Protein AF-A0A379C404-F1 (afdb_monomer)

Secondary structure (DSSP, 8-state):
--PPPHHHHHTT-S-HHHHHHHHHHHHHHHHTTPPPSS-----SHHHHHHHHHHTTSS-PPPP--HHHHHHHHHHHHHHHHHHHHHHHHHSPP---

InterPro domains:
  IPR003716 DNA-directed RNA polymerase, omega subunit [MF_00366] (1-61)
  IPR003716 DNA-directed RNA polymerase, omega subunit [PTHR34476] (3-86)
  IPR003716 DNA-directed RNA polymerase, omega subunit [TIGR00690] (3-58)
  IPR006110 RNA polymerase, subunit omega/Rpo6/RPB6 [PF01192] (8-58)
  IPR006110 RNA polymerase, subunit omega/Rpo6/RPB6 [SM01409] (8-60)
  IPR036161 RPB6/omega subunit-like superfamily [G3DSA:3.90.940.10] (5-95)
  IPR036161 RPB6/omega subunit-like superfamily [SSF63562] (1-74)

pLDDT: mean 88.4, std 12.4, range [38.88, 98.12]

Foldseek 3Di:
DDDDDPVLLCVQDVDPVVSVVQLVVQLVVVVVVDDQPDDDPDPRSSVSSNVCSSVVVGHDDDDDDPVRVVVVVVVVVVVVVVVVVVVVVPPPDPDD

Organism: NCBI:txid33031

Radius of gyration: 18.52 Å; Cα contacts (8 Å, |Δi|>4): 50; chains: 1; bounding box: 45×37×49 Å

Mean predicted aligned error: 7.22 Å

Nearest PDB structures (foldseek):
  8i23-assembly1_E  TM=9.222E-01  e=2.404E-04  Acetivibrio thermocellus DSM 1313
  7l7b-assembly1_E  TM=7.777E-01  e=1.443E-04  Clostridia bacterium
  8i24-assembly1_E  TM=9.161E-01  e=1.113E-03  Acetivibrio thermocellus DSM 1313
  8xa7-assembly1_F  TM=8.435E-01  e=4.831E-03  Bacillus
  7f75-assembly1_E  TM=8.282E-01  e=4.533E-03  Bacillus subtilis

Structure (mmCIF, N/CA/C/O backbone):
data_AF-A0A379C404-F1
#
_entry.id   AF-A0A379C404-F1
#
loop_
_atom_site.group_PDB
_atom_site.id
_atom_site.type_symbol
_atom_site.label_atom_id
_atom_site.label_alt_id
_atom_site.label_comp_id
_atom_site.label_asym_id
_atom_site.label_entity_id
_atom_site.label_seq_id
_atom_site.pdbx_PDB_ins_code
_atom_site.Cartn_x
_atom_site.Cartn_y
_atom_site.Cartn_z
_atom_site.occupancy
_atom_site.B_iso_or_equiv
_atom_site.auth_seq_id
_atom_site.auth_comp_id
_atom_site.auth_asym_id
_atom_site.auth_atom_id
_atom_site.pdbx_PDB_model_num
ATOM 1 N N . MET A 1 1 ? 3.012 -18.262 -12.248 1.00 54.69 1 MET A N 1
ATOM 2 C CA . MET A 1 1 ? 3.583 -16.986 -11.770 1.00 54.69 1 MET A CA 1
ATOM 3 C C . MET A 1 1 ? 4.034 -16.219 -12.995 1.00 54.69 1 MET A C 1
ATOM 5 O O . MET A 1 1 ? 5.105 -16.511 -13.508 1.00 54.69 1 MET A O 1
ATOM 9 N N . ASN A 1 2 ? 3.177 -15.346 -13.521 1.00 64.88 2 ASN A N 1
ATOM 10 C CA . ASN A 1 2 ? 3.548 -14.488 -14.639 1.00 64.88 2 ASN A CA 1
ATOM 11 C C . ASN A 1 2 ? 4.027 -13.173 -14.026 1.00 64.88 2 ASN A C 1
ATOM 13 O O . ASN A 1 2 ? 3.224 -12.404 -13.509 1.00 64.88 2 ASN A O 1
ATOM 17 N N . ILE A 1 3 ? 5.344 -13.002 -13.934 1.00 67.25 3 ILE A N 1
ATOM 18 C CA . ILE A 1 3 ? 5.921 -11.760 -13.424 1.00 67.25 3 ILE A CA 1
ATOM 19 C C . ILE A 1 3 ? 5.885 -10.781 -14.598 1.00 67.25 3 ILE A C 1
ATOM 21 O O . ILE A 1 3 ? 6.464 -11.113 -15.636 1.00 67.25 3 ILE A O 1
ATOM 25 N N . PRO A 1 4 ? 5.203 -9.630 -14.470 1.00 77.75 4 PRO A N 1
ATOM 26 C CA . PRO A 1 4 ? 5.142 -8.646 -15.540 1.00 77.75 4 PRO A CA 1
ATOM 27 C C . PRO A 1 4 ? 6.551 -8.241 -15.965 1.00 77.75 4 PRO A C 1
ATOM 29 O O . PRO A 1 4 ? 7.486 -8.146 -15.160 1.00 77.75 4 PRO A O 1
ATOM 32 N N . SER A 1 5 ? 6.698 -8.025 -17.262 1.00 82.81 5 SER A N 1
ATOM 33 C CA . SER A 1 5 ? 7.917 -7.511 -17.850 1.00 82.81 5 SER A CA 1
ATOM 34 C C . SER A 1 5 ? 8.228 -6.122 -17.301 1.00 82.81 5 SER A C 1
ATOM 36 O O . SER A 1 5 ? 7.355 -5.362 -16.880 1.00 82.81 5 SER A O 1
ATOM 38 N N . PHE A 1 6 ? 9.503 -5.752 -17.364 1.00 76.00 6 PHE A N 1
ATOM 39 C CA . PHE A 1 6 ? 9.940 -4.442 -16.899 1.00 76.00 6 PHE A CA 1
ATOM 40 C C . PHE A 1 6 ? 9.223 -3.282 -17.613 1.00 76.00 6 PHE A C 1
ATOM 42 O O . PHE A 1 6 ? 8.974 -2.245 -17.007 1.00 76.00 6 PHE A O 1
ATOM 49 N N . LYS A 1 7 ? 8.852 -3.467 -18.885 1.00 80.06 7 LYS A N 1
ATOM 50 C CA . LYS A 1 7 ? 8.117 -2.464 -19.658 1.00 80.06 7 LYS A CA 1
ATOM 51 C C . LYS A 1 7 ? 6.711 -2.227 -19.095 1.00 80.06 7 LYS A C 1
ATOM 53 O O . LYS A 1 7 ? 6.320 -1.078 -18.960 1.00 80.06 7 LYS A O 1
ATOM 58 N N . GLU A 1 8 ? 5.999 -3.292 -18.735 1.00 83.38 8 GLU A N 1
ATOM 59 C CA . GLU A 1 8 ? 4.645 -3.208 -18.163 1.00 83.38 8 GLU A CA 1
ATOM 60 C C . GLU A 1 8 ? 4.660 -2.549 -16.778 1.00 83.38 8 GLU A C 1
ATOM 62 O O . GLU A 1 8 ? 3.776 -1.770 -16.442 1.00 83.38 8 GLU A O 1
ATOM 67 N N . LEU A 1 9 ? 5.704 -2.800 -15.983 1.00 83.62 9 LEU A N 1
ATOM 68 C CA . LEU A 1 9 ? 5.882 -2.164 -14.675 1.00 83.62 9 LEU A CA 1
ATOM 69 C C . LEU A 1 9 ? 6.033 -0.637 -14.769 1.0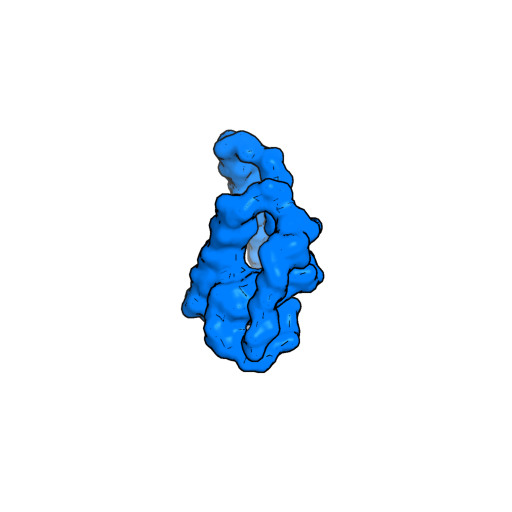0 83.62 9 LEU A C 1
ATOM 71 O O . LEU A 1 9 ? 5.505 0.089 -13.927 1.00 83.62 9 LEU A O 1
ATOM 75 N N . MET A 1 10 ? 6.733 -0.154 -15.798 1.00 81.75 10 MET A N 1
ATOM 76 C CA . MET A 1 10 ? 6.951 1.279 -16.029 1.00 81.75 10 MET A CA 1
ATOM 77 C C . MET A 1 10 ? 5.669 2.026 -16.424 1.00 81.75 10 MET A C 1
ATOM 79 O O . MET A 1 10 ? 5.624 3.241 -16.302 1.00 81.75 10 MET A O 1
ATOM 83 N N . GLU A 1 11 ? 4.605 1.332 -16.840 1.00 84.31 11 GLU A N 1
ATOM 84 C CA . GLU A 1 11 ? 3.305 1.970 -17.099 1.00 84.31 11 GLU A CA 1
ATOM 85 C C . GLU A 1 11 ? 2.616 2.449 -15.808 1.00 84.31 11 GLU A C 1
ATOM 87 O O . GLU A 1 11 ? 1.672 3.235 -15.866 1.00 84.31 11 GLU A O 1
ATOM 92 N N . LYS A 1 12 ? 3.062 1.976 -14.633 1.00 84.06 12 LYS A N 1
ATOM 93 C CA . LYS A 1 12 ? 2.483 2.331 -13.325 1.00 84.06 12 LYS A CA 1
ATOM 94 C C . LYS A 1 12 ? 3.274 3.381 -12.551 1.00 84.06 12 LYS A C 1
ATOM 96 O O . LYS A 1 12 ? 2.706 4.019 -11.668 1.00 84.06 12 LYS A O 1
ATOM 101 N N . SER A 1 13 ? 4.567 3.532 -12.826 1.00 81.75 13 SER A N 1
ATOM 102 C CA . SER A 1 13 ? 5.426 4.544 -12.206 1.00 81.75 13 SER A CA 1
ATOM 103 C C . SER A 1 13 ? 6.666 4.772 -13.056 1.00 81.75 13 SER A C 1
ATOM 105 O O . SER A 1 13 ? 7.308 3.820 -13.503 1.00 81.75 13 SER A O 1
ATOM 107 N N . ASP A 1 14 ? 7.052 6.039 -13.186 1.00 79.88 14 ASP A N 1
ATOM 108 C CA . ASP A 1 14 ? 8.295 6.443 -13.843 1.00 79.88 14 ASP A CA 1
ATOM 109 C C . ASP A 1 14 ? 9.544 6.120 -12.997 1.00 79.88 14 A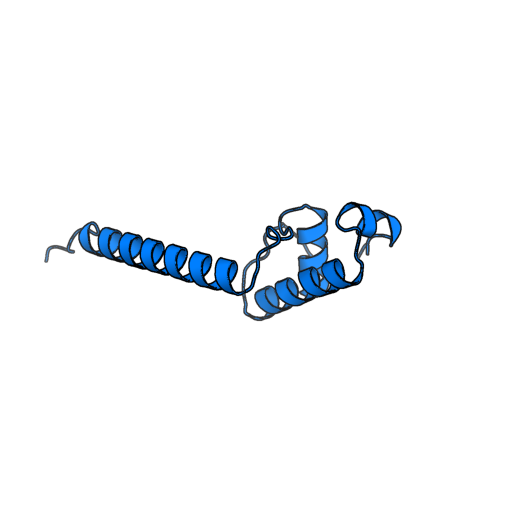SP A C 1
ATOM 111 O O . ASP A 1 14 ? 10.677 6.153 -13.488 1.00 79.88 14 ASP A O 1
ATOM 115 N N . SER A 1 15 ? 9.359 5.753 -11.724 1.00 88.50 15 SER A N 1
ATOM 116 C CA . SER A 1 15 ? 10.425 5.459 -10.773 1.00 88.50 15 SER A CA 1
ATOM 117 C C . SER A 1 15 ? 10.378 4.006 -10.303 1.00 88.50 15 SER A C 1
ATOM 119 O O . SER A 1 15 ? 9.542 3.572 -9.508 1.00 88.50 15 SER A O 1
ATOM 121 N N . ARG A 1 16 ? 11.393 3.236 -10.712 1.00 87.88 16 ARG A N 1
ATOM 122 C CA . ARG A 1 16 ? 11.613 1.860 -10.226 1.00 87.88 16 ARG A CA 1
ATOM 123 C C . ARG A 1 16 ? 11.675 1.775 -8.704 1.00 87.88 16 ARG A C 1
ATOM 125 O O . ARG A 1 16 ? 11.247 0.782 -8.117 1.00 87.88 16 ARG A O 1
ATOM 132 N N . TYR A 1 17 ? 12.274 2.789 -8.084 1.00 90.75 17 TYR A N 1
ATOM 133 C CA . TYR A 1 17 ? 12.473 2.826 -6.643 1.00 90.75 17 TYR A CA 1
ATOM 134 C C . TYR A 1 17 ? 11.137 2.998 -5.925 1.00 90.75 17 TYR A C 1
ATOM 136 O O . TYR A 1 17 ? 10.853 2.265 -4.980 1.00 90.75 17 TYR A O 1
ATOM 144 N N . GLU A 1 18 ? 10.288 3.896 -6.418 1.00 91.00 18 GLU A N 1
ATOM 145 C CA . GLU A 1 18 ? 8.938 4.100 -5.894 1.00 91.00 18 GLU A CA 1
ATOM 146 C C . GLU A 1 18 ? 8.085 2.846 -6.034 1.00 91.00 18 GLU A C 1
ATOM 148 O O . GLU A 1 18 ? 7.472 2.416 -5.056 1.00 91.00 18 GLU A O 1
ATOM 153 N N . LEU A 1 19 ? 8.109 2.201 -7.202 1.00 92.25 19 LEU A N 1
ATOM 154 C CA . LEU A 1 19 ? 7.378 0.956 -7.428 1.00 92.25 19 LEU A CA 1
ATOM 155 C C . LEU A 1 19 ? 7.830 -0.152 -6.470 1.00 92.25 19 LEU A C 1
ATOM 157 O O . LEU A 1 19 ? 7.004 -0.808 -5.833 1.00 92.25 19 LEU A O 1
ATOM 161 N N . CYS A 1 20 ? 9.144 -0.321 -6.304 1.00 93.19 20 CYS A N 1
ATOM 162 C CA . CYS A 1 20 ? 9.708 -1.280 -5.357 1.00 93.19 20 CYS A CA 1
ATOM 163 C C . CYS A 1 20 ? 9.272 -0.974 -3.915 1.00 93.19 20 CYS A C 1
ATOM 165 O O . CYS A 1 20 ? 8.880 -1.878 -3.170 1.00 93.19 20 CYS A O 1
ATOM 167 N N . MET A 1 21 ? 9.283 0.303 -3.525 1.00 94.69 21 MET A N 1
ATOM 168 C CA . MET A 1 21 ? 8.851 0.742 -2.200 1.00 94.69 21 MET A CA 1
ATOM 169 C C . MET A 1 21 ? 7.354 0.510 -1.974 1.00 94.69 21 MET A C 1
ATOM 171 O O . MET A 1 21 ? 6.978 0.042 -0.897 1.00 94.69 21 MET A O 1
ATOM 175 N N . LEU A 1 22 ? 6.505 0.785 -2.966 1.00 95.00 22 LEU A N 1
ATOM 176 C CA . LEU A 1 22 ? 5.059 0.569 -2.893 1.00 95.00 22 LEU A CA 1
ATOM 177 C C . LEU A 1 22 ? 4.732 -0.915 -2.700 1.00 95.00 22 LEU A C 1
ATOM 179 O O . LEU A 1 22 ? 4.054 -1.277 -1.734 1.00 95.00 22 LEU A O 1
ATOM 183 N N . VAL A 1 23 ? 5.291 -1.776 -3.556 1.00 95.62 23 VAL A N 1
ATOM 184 C CA . VAL A 1 23 ? 5.118 -3.235 -3.475 1.00 95.62 23 VAL A CA 1
ATOM 185 C C . VAL A 1 23 ? 5.647 -3.768 -2.143 1.00 95.62 23 VAL A C 1
ATOM 187 O O . VAL A 1 23 ? 4.976 -4.563 -1.489 1.00 95.62 23 VAL A O 1
ATOM 190 N N . SER A 1 24 ? 6.805 -3.290 -1.678 1.00 96.81 24 SER A N 1
ATOM 191 C CA . SER A 1 24 ? 7.389 -3.713 -0.397 1.00 96.81 24 SER A CA 1
ATOM 192 C C . SER A 1 24 ? 6.509 -3.340 0.796 1.00 96.81 24 SER A C 1
ATOM 194 O O . SER A 1 24 ? 6.249 -4.176 1.664 1.00 96.81 24 SER A O 1
ATOM 196 N N . LYS A 1 25 ? 6.014 -2.095 0.842 1.00 96.81 25 LYS A N 1
ATOM 197 C CA . LYS A 1 25 ? 5.103 -1.627 1.899 1.00 96.81 25 LYS A CA 1
ATOM 198 C C . LYS A 1 25 ? 3.811 -2.439 1.902 1.00 96.81 25 LYS A C 1
ATOM 200 O O . LYS A 1 25 ? 3.358 -2.855 2.968 1.00 96.81 25 LYS A O 1
ATOM 205 N N . ARG A 1 26 ? 3.232 -2.704 0.727 1.00 97.31 26 ARG A N 1
ATOM 206 C CA . ARG A 1 26 ? 2.004 -3.498 0.621 1.00 97.31 26 ARG A CA 1
ATOM 207 C C . ARG A 1 26 ? 2.228 -4.961 0.996 1.00 97.31 26 ARG A C 1
ATOM 209 O O . ARG A 1 26 ? 1.443 -5.512 1.759 1.00 97.31 26 ARG A O 1
ATOM 216 N N . SER A 1 27 ? 3.332 -5.561 0.561 1.00 97.75 27 SER A N 1
ATOM 217 C CA . SER A 1 27 ? 3.690 -6.932 0.925 1.00 97.75 27 SER A CA 1
ATOM 218 C C . SER A 1 27 ? 3.797 -7.124 2.438 1.00 97.75 27 SER A C 1
ATOM 220 O O . SER A 1 27 ? 3.408 -8.180 2.925 1.00 97.75 27 SER A O 1
ATOM 222 N N . ARG A 1 28 ? 4.301 -6.134 3.191 1.00 98.12 28 ARG A N 1
ATOM 223 C CA . ARG A 1 28 ? 4.333 -6.203 4.664 1.00 98.12 28 ARG A CA 1
ATOM 224 C C . ARG A 1 28 ? 2.929 -6.247 5.259 1.00 98.12 28 ARG A C 1
ATOM 226 O O . ARG A 1 28 ? 2.655 -7.117 6.066 1.00 98.12 28 ARG A O 1
ATOM 233 N N . LYS A 1 29 ? 2.013 -5.405 4.771 1.00 97.75 29 LYS A N 1
ATOM 234 C CA . LYS A 1 29 ? 0.607 -5.425 5.209 1.00 97.75 29 LYS A CA 1
ATOM 235 C C . LYS A 1 29 ? -0.061 -6.786 4.984 1.00 97.75 29 LYS A C 1
ATOM 237 O O . LYS A 1 29 ? -0.836 -7.230 5.822 1.00 97.75 29 LYS A O 1
ATOM 242 N N . LEU A 1 30 ? 0.239 -7.445 3.864 1.00 97.62 30 LEU A N 1
ATOM 243 C CA . LEU A 1 30 ? -0.249 -8.799 3.580 1.00 97.62 30 LEU A CA 1
ATOM 244 C C . LEU A 1 30 ? 0.355 -9.839 4.539 1.00 97.62 30 LEU A C 1
ATOM 246 O O . LEU A 1 30 ? -0.351 -10.736 4.987 1.00 97.62 30 LEU A O 1
ATOM 250 N N . VAL A 1 31 ? 1.640 -9.704 4.891 1.00 97.62 31 VAL A N 1
ATOM 251 C CA . VAL A 1 31 ? 2.286 -10.538 5.924 1.00 97.62 31 VAL A CA 1
ATOM 252 C C . VAL A 1 31 ? 1.640 -10.323 7.295 1.00 97.62 31 VAL A C 1
ATOM 254 O O . VAL A 1 31 ? 1.423 -11.296 8.011 1.00 97.62 31 VAL A O 1
ATOM 257 N N . ASP A 1 32 ? 1.252 -9.089 7.619 1.00 97.94 32 ASP A N 1
ATOM 258 C CA . ASP A 1 32 ? 0.541 -8.734 8.856 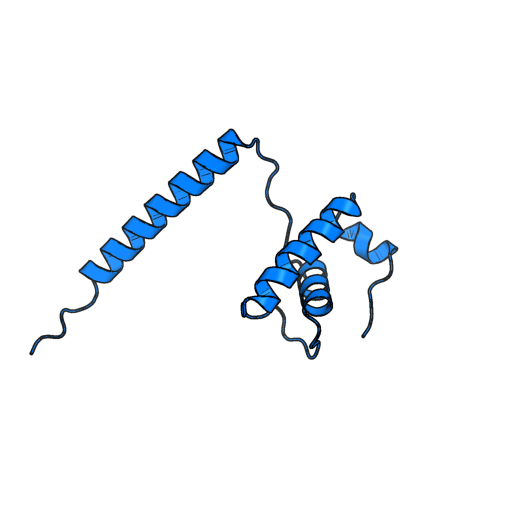1.00 97.94 32 ASP A CA 1
ATOM 259 C C . ASP A 1 32 ? -0.927 -9.222 8.873 1.00 97.94 32 ASP A C 1
ATOM 261 O O . ASP A 1 32 ? -1.675 -8.936 9.807 1.00 97.94 32 ASP A O 1
ATOM 265 N N . GLY A 1 33 ? -1.363 -9.960 7.845 1.00 95.88 33 GLY A N 1
ATOM 266 C CA . GLY A 1 33 ? -2.682 -10.588 7.776 1.00 95.88 33 GLY A CA 1
ATOM 267 C C . GLY A 1 33 ? -3.765 -9.736 7.115 1.00 95.88 33 GLY A C 1
ATOM 268 O O . GLY A 1 33 ? -4.938 -10.118 7.147 1.00 95.88 33 GLY A O 1
ATOM 269 N N . GLN A 1 34 ? -3.420 -8.602 6.492 1.00 97.19 34 GLN A N 1
ATOM 270 C CA . GLN A 1 34 ? -4.399 -7.892 5.670 1.00 97.19 34 GLN A CA 1
ATOM 271 C C . GLN A 1 34 ? -4.835 -8.757 4.490 1.00 97.19 34 GLN A C 1
ATOM 273 O O . GLN A 1 34 ? -4.031 -9.440 3.858 1.00 97.19 34 GLN A O 1
ATOM 278 N N . LYS A 1 35 ? -6.126 -8.680 4.165 1.00 95.62 35 LYS A N 1
ATOM 279 C CA . LYS A 1 35 ? -6.693 -9.382 3.015 1.00 95.62 35 LYS A CA 1
ATOM 280 C C . LYS A 1 35 ? -6.139 -8.816 1.707 1.00 95.62 35 LYS A C 1
ATOM 282 O O . LYS A 1 35 ? -5.867 -7.613 1.604 1.00 95.62 35 LYS A O 1
ATOM 287 N N . ALA A 1 36 ? -6.006 -9.695 0.719 1.00 96.56 36 ALA A N 1
ATOM 288 C CA . ALA A 1 36 ? -5.763 -9.299 -0.659 1.00 96.56 36 ALA A CA 1
ATOM 289 C C . ALA A 1 36 ? -6.956 -8.487 -1.195 1.00 96.56 36 ALA A C 1
ATOM 291 O O . ALA A 1 36 ? -8.103 -8.721 -0.810 1.00 96.56 36 ALA A O 1
ATOM 292 N N . LEU A 1 37 ? -6.671 -7.516 -2.059 1.00 96.44 37 LEU A N 1
ATOM 293 C CA . LEU A 1 37 ? -7.652 -6.660 -2.739 1.00 96.44 37 LEU A CA 1
ATOM 294 C C . LEU A 1 37 ? -8.025 -7.178 -4.133 1.00 96.44 37 LEU A C 1
ATOM 296 O O . LEU A 1 37 ? -8.901 -6.611 -4.786 1.00 96.44 37 LEU A O 1
ATOM 300 N N . VAL A 1 38 ? -7.335 -8.222 -4.582 1.00 94.19 38 VAL A N 1
ATOM 301 C CA . VAL A 1 38 ? -7.558 -8.931 -5.841 1.00 94.19 38 VAL A CA 1
ATOM 302 C C . VAL A 1 38 ? -7.836 -10.393 -5.523 1.00 94.19 38 VAL A C 1
ATOM 304 O O . VAL A 1 38 ? -7.336 -10.920 -4.525 1.00 94.19 38 VAL A O 1
ATOM 307 N N . ASP A 1 39 ? -8.650 -11.031 -6.356 1.00 93.19 39 ASP A N 1
ATOM 308 C CA . ASP A 1 39 ? -8.861 -12.472 -6.284 1.00 93.19 39 ASP A CA 1
ATOM 309 C C . ASP A 1 39 ? -7.695 -13.163 -6.994 1.00 93.19 39 ASP A C 1
ATOM 311 O O . ASP A 1 39 ? -7.495 -12.975 -8.192 1.00 93.19 39 ASP A O 1
ATOM 315 N N . THR A 1 40 ? -6.862 -13.878 -6.240 1.00 89.12 40 THR A N 1
ATOM 316 C CA . THR A 1 40 ? -5.610 -14.431 -6.758 1.00 89.12 40 THR A CA 1
ATOM 317 C C . THR A 1 40 ? -5.232 -15.736 -6.075 1.00 89.12 40 THR A C 1
ATOM 319 O O . THR A 1 40 ? -5.302 -15.880 -4.853 1.00 89.12 40 THR A O 1
ATOM 322 N N . ASP A 1 41 ? -4.728 -16.674 -6.875 1.00 89.50 41 ASP A N 1
ATOM 323 C CA . ASP A 1 41 ? -4.150 -17.936 -6.403 1.00 89.50 41 ASP A CA 1
ATOM 324 C C . ASP A 1 41 ? -2.704 -17.768 -5.897 1.00 89.50 41 ASP A C 1
ATOM 326 O O . ASP A 1 41 ? -2.045 -18.728 -5.466 1.00 89.50 41 ASP A O 1
ATOM 330 N N . MET A 1 42 ? -2.148 -16.555 -5.986 1.00 87.19 42 MET A N 1
ATOM 331 C CA . MET A 1 42 ? -0.781 -16.281 -5.569 1.00 87.19 42 MET A CA 1
ATOM 332 C C . MET A 1 42 ? -0.644 -16.335 -4.044 1.00 87.19 42 MET A C 1
ATOM 334 O O . MET A 1 42 ? -1.302 -15.626 -3.296 1.00 87.19 42 MET A O 1
ATOM 338 N N . LYS A 1 43 ? 0.298 -17.156 -3.566 1.00 89.31 43 LYS A N 1
ATOM 339 C CA . LYS A 1 43 ? 0.548 -17.342 -2.122 1.00 89.31 43 LYS A CA 1
ATOM 340 C C . LYS A 1 43 ? 1.632 -16.430 -1.553 1.00 89.31 43 LYS A C 1
ATOM 342 O O . LYS A 1 43 ? 1.728 -16.260 -0.343 1.00 89.31 43 LYS A O 1
ATOM 347 N N . LYS A 1 44 ? 2.516 -15.905 -2.407 1.00 94.62 44 LYS A N 1
ATOM 348 C CA . LYS A 1 44 ? 3.640 -15.069 -1.970 1.00 94.62 44 LYS A CA 1
ATOM 349 C C . LYS A 1 44 ? 3.158 -13.622 -1.814 1.00 94.62 44 LYS A C 1
ATOM 351 O O . LYS A 1 44 ? 2.727 -13.053 -2.816 1.00 94.62 44 LYS A O 1
ATOM 356 N N . PRO A 1 45 ? 3.309 -12.993 -0.634 1.00 96.38 45 PRO A N 1
ATOM 357 C CA . PRO A 1 45 ? 2.829 -11.630 -0.386 1.00 96.38 45 PRO A CA 1
ATOM 358 C C . PRO A 1 45 ? 3.328 -10.595 -1.400 1.00 96.38 45 PRO A C 1
ATOM 360 O O . PRO A 1 45 ? 2.559 -9.768 -1.869 1.00 96.38 45 PRO A O 1
ATOM 363 N N . VAL A 1 46 ? 4.596 -10.683 -1.808 1.00 95.81 46 VAL A N 1
ATOM 364 C CA . VAL A 1 46 ? 5.177 -9.777 -2.815 1.00 95.81 46 VAL A CA 1
ATOM 365 C C . VAL A 1 46 ? 4.479 -9.912 -4.170 1.00 95.81 46 VAL A C 1
ATOM 367 O O . VAL A 1 46 ? 4.326 -8.932 -4.888 1.00 95.81 46 VAL A O 1
ATOM 370 N N . SER A 1 47 ? 4.059 -11.123 -4.531 1.00 94.75 47 SER A N 1
ATOM 371 C CA . SER A 1 47 ? 3.418 -11.401 -5.818 1.00 94.75 47 SER A CA 1
ATOM 372 C C . SER A 1 47 ? 1.985 -10.893 -5.847 1.00 94.75 47 SER A C 1
ATOM 374 O O . SER A 1 47 ? 1.616 -10.219 -6.799 1.00 94.75 47 SER A O 1
ATOM 376 N N . VAL A 1 48 ? 1.242 -11.116 -4.761 1.00 95.81 48 VAL A N 1
ATOM 377 C CA . VAL A 1 48 ? -0.093 -10.535 -4.562 1.00 95.81 48 VAL A CA 1
ATOM 378 C C . VAL A 1 48 ? -0.017 -9.007 -4.571 1.00 95.81 48 VAL A C 1
ATOM 380 O O . VAL A 1 48 ? -0.760 -8.360 -5.295 1.00 95.81 48 VAL A O 1
ATOM 383 N N . ALA A 1 49 ? 0.928 -8.418 -3.831 1.00 96.06 49 ALA A N 1
ATOM 384 C CA . ALA A 1 49 ? 1.117 -6.968 -3.798 1.00 96.06 49 ALA A CA 1
ATOM 385 C C . ALA A 1 49 ? 1.441 -6.388 -5.182 1.00 96.06 49 ALA A C 1
ATOM 38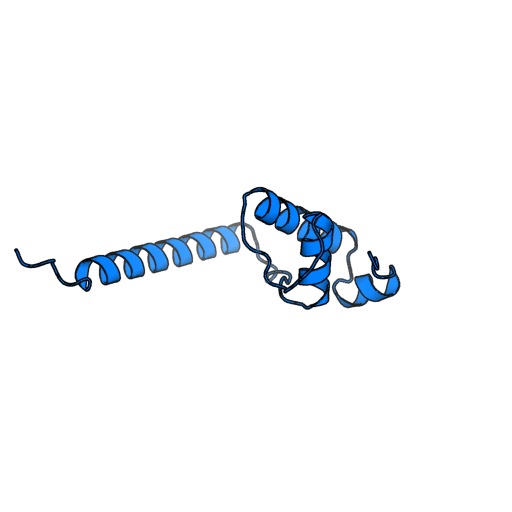7 O O . ALA A 1 49 ? 0.987 -5.298 -5.516 1.00 96.06 49 ALA A O 1
ATOM 388 N N . LEU A 1 50 ? 2.236 -7.102 -5.983 1.00 93.69 50 LEU A N 1
ATOM 389 C CA . LEU A 1 50 ? 2.549 -6.670 -7.337 1.00 93.69 50 LEU A CA 1
ATOM 390 C C . LEU A 1 50 ? 1.312 -6.719 -8.243 1.00 93.69 50 LEU A C 1
ATOM 392 O O . LEU A 1 50 ? 1.074 -5.773 -8.984 1.00 93.69 50 LEU A O 1
ATOM 396 N N . GLU A 1 51 ? 0.513 -7.779 -8.157 1.00 93.38 51 GLU A N 1
ATOM 397 C CA . GLU A 1 51 ? -0.743 -7.916 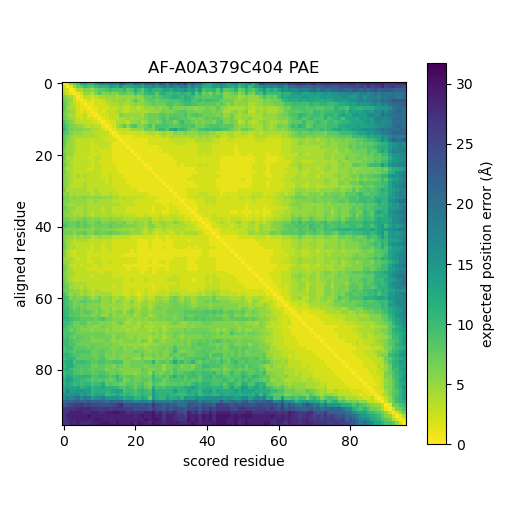-8.901 1.00 93.38 51 GLU A CA 1
ATOM 398 C C . GLU A 1 51 ? -1.752 -6.821 -8.524 1.00 93.38 51 GLU A C 1
ATOM 400 O O . GLU A 1 51 ? -2.289 -6.154 -9.405 1.00 93.38 51 GLU A O 1
ATOM 405 N N . GLU A 1 52 ? -1.906 -6.519 -7.231 1.00 95.06 52 GLU A N 1
ATOM 406 C CA . GLU A 1 52 ? -2.740 -5.409 -6.748 1.00 95.06 52 GLU A CA 1
ATOM 407 C C . GLU A 1 52 ? -2.306 -4.046 -7.314 1.00 95.06 52 GLU A C 1
ATOM 409 O O . GLU A 1 52 ? -3.155 -3.204 -7.619 1.00 95.06 52 GLU A O 1
ATOM 414 N N . VAL A 1 53 ? -0.997 -3.809 -7.459 1.00 94.06 53 VAL A N 1
ATOM 415 C CA . VAL A 1 53 ? -0.461 -2.583 -8.076 1.00 94.06 53 VAL A CA 1
ATOM 416 C C . VAL A 1 53 ? -0.721 -2.571 -9.585 1.00 94.06 53 VAL A C 1
ATOM 418 O O . VAL A 1 53 ? -1.133 -1.547 -10.133 1.00 94.06 53 VAL A O 1
ATOM 421 N N . MET A 1 54 ? -0.546 -3.705 -10.267 1.00 91.06 54 MET A N 1
ATOM 422 C CA . MET A 1 54 ? -0.818 -3.813 -11.704 1.00 91.06 54 MET A CA 1
ATOM 423 C C . MET A 1 54 ? -2.305 -3.607 -12.029 1.00 91.06 54 MET A C 1
ATOM 425 O O . MET A 1 54 ? -2.632 -2.912 -12.995 1.00 91.06 54 MET A O 1
ATOM 429 N N . GLU A 1 55 ? -3.207 -4.098 -11.181 1.00 92.31 55 GLU A N 1
ATOM 430 C CA . GLU A 1 55 ? -4.652 -3.850 -11.273 1.00 92.31 55 GLU A CA 1
ATOM 431 C C . GLU A 1 55 ? -5.082 -2.456 -10.784 1.00 92.31 55 GLU A C 1
ATOM 433 O O . GLU A 1 55 ? -6.251 -2.088 -10.903 1.00 92.31 55 GLU A O 1
ATOM 438 N N . GLY A 1 56 ? -4.163 -1.660 -10.231 1.00 92.25 56 GLY A N 1
ATOM 439 C CA . GLY A 1 56 ? -4.461 -0.3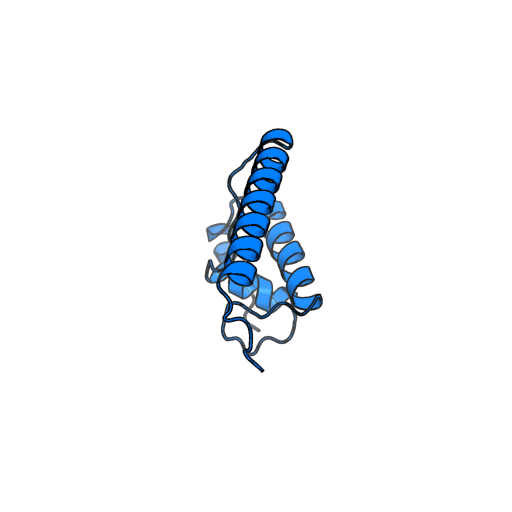22 -9.718 1.00 92.25 56 GLY A CA 1
ATOM 440 C C . GLY A 1 56 ? -5.305 -0.312 -8.440 1.00 92.25 56 GLY A C 1
ATOM 441 O O . GLY A 1 56 ? -5.872 0.722 -8.096 1.00 92.25 56 GLY A O 1
ATOM 442 N N . LYS A 1 57 ? -5.390 -1.435 -7.712 1.00 95.00 57 LYS A N 1
ATOM 443 C CA . LYS A 1 57 ? -6.004 -1.485 -6.370 1.00 95.00 57 LYS A CA 1
ATOM 444 C C . LYS A 1 57 ? -5.158 -0.756 -5.332 1.00 95.00 57 LYS A C 1
ATOM 446 O O . LYS A 1 57 ? -5.679 -0.291 -4.322 1.00 95.00 57 LYS A O 1
ATOM 451 N N . ILE A 1 58 ? -3.852 -0.674 -5.579 1.00 94.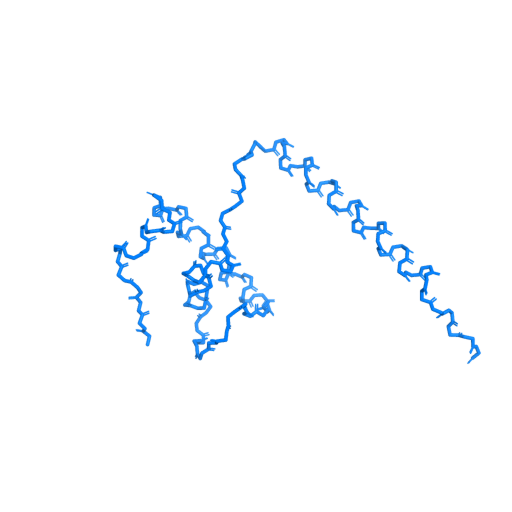19 58 ILE A N 1
ATOM 452 C CA . ILE A 1 58 ? -2.886 0.069 -4.777 1.00 94.19 58 ILE A CA 1
ATOM 453 C C . ILE A 1 58 ? -2.188 1.078 -5.688 1.00 94.19 58 ILE A C 1
ATOM 455 O O . ILE A 1 58 ? -1.613 0.707 -6.708 1.00 94.19 58 ILE A O 1
ATOM 459 N N . ILE A 1 59 ? -2.232 2.348 -5.294 1.00 92.25 59 ILE A N 1
ATOM 460 C CA . ILE A 1 59 ? -1.656 3.477 -6.029 1.00 92.25 59 ILE A CA 1
ATOM 461 C C . ILE A 1 59 ? -0.770 4.322 -5.112 1.00 92.25 59 ILE A C 1
ATOM 463 O O . ILE A 1 59 ? -0.817 4.192 -3.884 1.00 92.25 59 ILE A O 1
ATOM 467 N N . PHE A 1 60 ? 0.030 5.199 -5.711 1.00 90.94 60 PHE A N 1
ATOM 468 C CA . PHE A 1 60 ? 0.759 6.221 -4.971 1.00 90.94 60 PHE A CA 1
ATOM 469 C C . PHE A 1 60 ? -0.204 7.260 -4.399 1.00 90.94 60 PHE A C 1
ATOM 471 O O . PHE A 1 60 ? -1.214 7.607 -5.013 1.00 90.94 60 PHE A O 1
ATOM 478 N N . GLY A 1 61 ? 0.112 7.733 -3.194 1.00 87.62 61 GLY A N 1
ATOM 479 C CA . GLY A 1 61 ? -0.550 8.902 -2.631 1.00 87.62 61 GLY A CA 1
ATOM 480 C C . GLY A 1 61 ? -0.114 10.171 -3.357 1.00 87.62 61 GLY A C 1
ATOM 481 O O . GLY A 1 61 ? 0.856 10.165 -4.112 1.00 87.62 61 GLY A O 1
ATOM 482 N N . GLN A 1 62 ? -0.825 11.264 -3.096 1.00 89.12 62 GLN A N 1
ATOM 483 C CA . GLN A 1 62 ? -0.370 12.585 -3.514 1.00 89.12 62 GLN A CA 1
ATOM 484 C C . GLN A 1 62 ? 0.968 12.913 -2.844 1.00 89.12 62 GLN A C 1
ATOM 486 O O . GLN A 1 62 ? 1.194 12.536 -1.690 1.00 89.12 62 GLN A O 1
ATOM 491 N N . GLU A 1 63 ? 1.839 13.607 -3.573 1.00 89.44 63 GLU A N 1
ATOM 492 C CA . GLU A 1 63 ? 3.045 14.179 -2.985 1.00 89.44 63 GLU A CA 1
ATOM 493 C C . GLU A 1 63 ? 2.656 15.222 -1.946 1.00 89.44 63 GLU A C 1
ATOM 495 O O . GLU A 1 63 ? 1.792 16.068 -2.179 1.00 89.44 63 GLU A O 1
ATOM 500 N N . MET A 1 64 ? 3.273 15.117 -0.779 1.00 91.81 64 MET A N 1
ATOM 501 C CA . MET A 1 64 ? 2.987 15.948 0.377 1.00 91.81 64 MET A CA 1
ATOM 502 C C . MET A 1 64 ? 4.289 16.143 1.146 1.00 91.81 64 MET A C 1
ATOM 504 O O . MET A 1 64 ? 5.115 15.229 1.216 1.00 91.81 64 MET A O 1
ATOM 508 N N . SER A 1 65 ? 4.469 17.318 1.739 1.00 95.12 65 SER A N 1
ATOM 509 C CA . SER A 1 65 ? 5.513 17.533 2.737 1.00 95.12 65 SER A CA 1
ATOM 510 C C . SER A 1 65 ? 5.204 16.768 4.025 1.00 95.12 6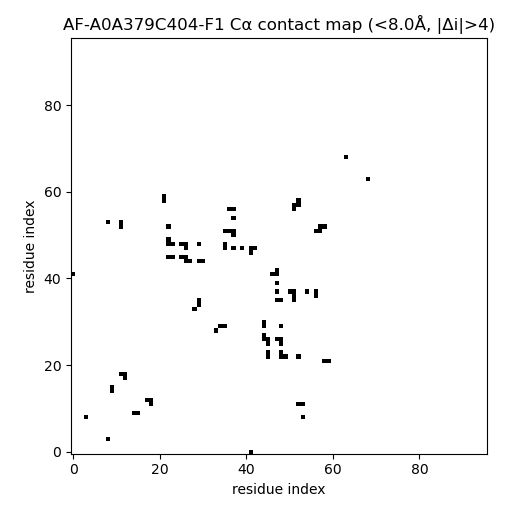5 SER A C 1
ATOM 512 O O . SER A 1 65 ? 4.050 16.440 4.310 1.00 95.12 65 SER A O 1
ATOM 514 N N . ASP A 1 66 ? 6.232 16.529 4.841 1.00 93.44 66 ASP A N 1
ATOM 515 C CA . ASP A 1 66 ? 6.077 15.844 6.131 1.00 93.44 66 ASP A CA 1
ATOM 516 C C . ASP A 1 66 ? 5.020 16.528 7.013 1.00 93.44 66 ASP A C 1
ATOM 518 O O . ASP A 1 66 ? 4.163 15.862 7.590 1.00 93.44 66 ASP A O 1
ATOM 522 N N . LYS A 1 67 ? 5.009 17.869 7.032 1.00 95.94 67 LYS A N 1
ATOM 523 C CA . LYS A 1 67 ? 4.028 18.661 7.783 1.00 95.94 67 LYS A CA 1
ATOM 524 C C . LYS A 1 67 ? 2.597 18.430 7.285 1.00 95.94 67 LYS A C 1
ATOM 526 O O . LYS A 1 67 ? 1.704 18.180 8.088 1.00 95.94 67 LYS A O 1
ATOM 531 N N . GLU A 1 68 ? 2.378 18.485 5.972 1.00 95.94 68 GLU A N 1
ATOM 532 C CA . GLU A 1 68 ? 1.054 18.244 5.378 1.00 95.94 68 GLU A CA 1
ATOM 533 C C . GLU A 1 68 ? 0.577 16.806 5.637 1.00 95.94 68 GLU A C 1
ATOM 535 O O . GLU A 1 68 ? -0.613 16.564 5.841 1.00 95.94 68 GLU A O 1
ATOM 540 N N . TYR A 1 69 ? 1.498 15.839 5.657 1.00 92.44 69 TYR A N 1
ATOM 541 C CA . TYR A 1 69 ? 1.201 14.441 5.970 1.00 92.44 69 TYR A CA 1
ATOM 542 C C . TYR A 1 69 ? 0.778 14.232 7.419 1.00 92.44 69 TYR A C 1
ATOM 544 O O . TYR A 1 69 ? -0.214 13.544 7.675 1.00 92.44 69 TYR A O 1
ATOM 552 N N . GLU A 1 70 ? 1.477 14.856 8.360 1.00 94.62 70 GLU A N 1
ATOM 553 C CA . GLU A 1 70 ? 1.116 14.819 9.776 1.00 94.62 70 GLU A CA 1
ATOM 554 C C . GLU A 1 70 ? -0.246 15.469 10.035 1.00 94.62 70 GLU A C 1
ATOM 556 O O . GLU A 1 70 ? -1.089 14.876 10.713 1.00 94.62 70 GLU A O 1
ATOM 561 N N . GLU A 1 71 ? -0.495 16.641 9.444 1.00 95.81 71 GLU A N 1
ATOM 562 C CA . GLU A 1 71 ? -1.780 17.341 9.542 1.00 95.81 71 GLU A CA 1
ATOM 563 C C . GLU A 1 71 ? -2.923 16.481 8.986 1.00 95.81 71 GLU A C 1
ATOM 565 O O . GLU A 1 71 ? -3.940 16.297 9.659 1.00 95.81 71 GLU A O 1
ATOM 570 N N . LYS A 1 72 ? -2.738 15.871 7.807 1.00 93.25 72 LYS A N 1
ATOM 571 C CA . LYS A 1 72 ? -3.735 14.976 7.203 1.00 93.25 72 LYS A CA 1
ATOM 572 C C . LYS A 1 72 ? -4.054 13.776 8.097 1.00 93.25 72 LYS A C 1
ATOM 574 O O . LYS A 1 72 ? -5.224 13.476 8.320 1.00 93.25 72 LYS A O 1
ATOM 579 N N . ILE A 1 73 ? -3.033 13.106 8.636 1.00 93.62 73 ILE A N 1
ATOM 580 C CA . ILE A 1 73 ? -3.235 11.960 9.533 1.00 93.62 73 ILE A CA 1
ATOM 581 C C . ILE A 1 73 ? -3.972 12.375 10.808 1.00 93.62 73 ILE A C 1
ATOM 583 O O . ILE A 1 73 ? -4.816 11.620 11.291 1.00 93.62 73 ILE A O 1
ATOM 587 N N . ALA A 1 74 ? -3.650 13.538 11.377 1.00 95.50 74 ALA A N 1
ATOM 588 C CA . ALA A 1 74 ? -4.312 14.027 12.581 1.00 95.50 74 ALA A CA 1
ATOM 589 C C . ALA A 1 74 ? -5.811 14.257 12.338 1.00 95.50 74 ALA A C 1
ATOM 591 O O . ALA A 1 74 ? -6.630 13.814 13.144 1.00 95.50 74 ALA A O 1
ATOM 592 N N . VAL A 1 75 ? -6.169 14.868 11.204 1.00 95.75 75 VAL A N 1
ATOM 593 C CA . VAL A 1 75 ? -7.570 15.074 10.804 1.00 95.75 75 VAL A CA 1
ATOM 594 C C . VAL A 1 75 ? -8.292 13.736 10.611 1.00 95.75 75 VAL A C 1
ATOM 596 O O . VAL A 1 75 ? -9.328 13.519 11.234 1.00 95.75 75 VAL A O 1
ATOM 599 N N . GLU A 1 76 ? -7.724 12.800 9.841 1.00 93.94 76 GLU A N 1
ATOM 600 C CA . GLU A 1 76 ? -8.335 11.480 9.596 1.00 93.94 76 GLU A CA 1
ATOM 601 C C . GLU A 1 76 ? -8.561 10.684 10.895 1.00 93.94 76 GLU A C 1
ATOM 603 O O . GLU A 1 76 ? -9.575 9.999 11.044 1.00 93.94 76 GLU A O 1
ATOM 608 N N . ARG A 1 77 ? -7.634 10.781 11.859 1.00 95.25 77 ARG A N 1
ATOM 609 C CA . ARG A 1 77 ? -7.778 10.145 13.178 1.00 95.25 77 ARG A CA 1
ATOM 610 C C . ARG A 1 77 ? -8.936 10.737 13.974 1.00 95.25 77 ARG A C 1
ATOM 612 O O . ARG A 1 77 ? -9.729 9.968 14.509 1.00 95.25 77 ARG A O 1
ATOM 619 N N . LEU A 1 78 ? -9.050 12.064 14.028 1.00 95.12 78 LEU A N 1
ATOM 620 C CA . LEU A 1 78 ? -10.138 12.741 14.740 1.00 95.12 78 LEU A CA 1
ATOM 621 C C . LEU A 1 78 ? -11.504 12.396 14.133 1.00 95.12 78 LEU A C 1
ATOM 623 O O . LEU A 1 78 ? -12.436 12.068 14.864 1.00 95.12 78 LEU A O 1
ATOM 627 N N . GLU A 1 79 ? -11.610 12.389 12.801 1.00 95.62 79 GLU A N 1
ATOM 628 C CA . GLU A 1 79 ? -12.837 11.983 12.106 1.00 95.62 79 GLU A CA 1
ATOM 629 C C . GLU A 1 79 ? -13.219 10.527 12.402 1.00 95.62 79 GLU A C 1
ATOM 631 O O . GLU A 1 79 ? -14.400 10.207 12.556 1.00 95.62 79 GLU A O 1
ATOM 636 N N . LEU A 1 80 ? -12.235 9.625 12.472 1.00 93.50 80 LEU A N 1
ATOM 637 C CA . LEU A 1 80 ? -12.471 8.225 12.818 1.00 93.50 80 LEU A CA 1
ATOM 638 C C . LEU A 1 80 ? -12.950 8.077 14.268 1.00 93.50 80 LEU A C 1
ATOM 640 O O . LEU A 1 80 ? -13.894 7.330 14.521 1.00 93.50 80 LEU A O 1
ATOM 644 N N . GLU A 1 81 ? -12.335 8.795 15.210 1.00 94.06 81 GLU A N 1
ATOM 645 C CA . GLU A 1 81 ? -12.749 8.812 16.618 1.00 94.06 81 GLU A CA 1
ATOM 646 C C . GLU A 1 81 ? -14.177 9.342 16.787 1.00 94.06 81 GLU A C 1
ATOM 648 O O . GLU A 1 81 ? -14.959 8.791 17.568 1.00 94.06 81 GLU A O 1
ATOM 653 N N . GLU A 1 82 ? -14.550 10.378 16.035 1.00 94.50 82 GLU A N 1
ATOM 654 C CA . GLU A 1 82 ? -15.908 10.918 16.038 1.00 94.50 82 GLU A CA 1
ATOM 655 C C . GLU A 1 82 ? -16.920 9.922 15.456 1.00 94.50 82 GLU A C 1
ATOM 657 O O . GLU A 1 82 ? -17.965 9.682 16.067 1.00 94.50 82 GLU A O 1
ATOM 662 N N . LYS A 1 83 ? -16.604 9.286 14.318 1.00 93.88 83 LYS A N 1
ATOM 663 C CA . LYS A 1 83 ? -17.446 8.232 13.725 1.00 93.88 83 LYS A CA 1
ATOM 664 C C . LYS A 1 83 ? -17.677 7.092 14.709 1.00 93.88 83 LYS A C 1
ATOM 666 O O . LYS A 1 83 ? -18.823 6.716 14.933 1.00 93.88 83 LYS A O 1
ATOM 671 N N . LEU A 1 84 ? -16.617 6.612 15.358 1.00 93.19 84 LEU A N 1
ATOM 672 C CA . LEU A 1 84 ? -16.705 5.525 16.329 1.00 93.19 84 LEU A CA 1
ATOM 673 C C . LEU A 1 84 ? -17.531 5.926 17.561 1.00 93.19 84 LEU A C 1
ATOM 675 O O . LEU A 1 84 ? -18.362 5.155 18.037 1.00 93.19 84 LEU A O 1
ATOM 679 N N . ARG A 1 85 ? -17.365 7.161 18.055 1.00 93.38 85 ARG A N 1
ATOM 680 C CA . ARG A 1 85 ? -18.192 7.711 19.142 1.00 93.38 85 ARG A CA 1
ATOM 681 C C . ARG A 1 85 ? -19.673 7.739 18.762 1.00 93.38 85 ARG A C 1
ATOM 683 O O . ARG A 1 85 ? -20.517 7.407 19.594 1.00 93.38 85 ARG A O 1
ATOM 690 N N . ASN A 1 86 ? -19.985 8.151 17.537 1.00 91.25 86 ASN A N 1
ATOM 691 C CA . ASN A 1 86 ? -21.356 8.216 17.042 1.00 91.25 86 ASN A CA 1
ATOM 692 C C . ASN A 1 86 ? -21.952 6.818 16.832 1.00 91.25 86 ASN A C 1
ATOM 694 O O . ASN A 1 86 ? -23.109 6.609 17.182 1.00 91.25 86 ASN A O 1
ATOM 698 N N . GLU A 1 87 ? -21.172 5.855 16.340 1.00 91.12 87 GLU A N 1
ATOM 699 C CA . GLU A 1 87 ? -21.585 4.450 16.242 1.00 91.12 87 GLU A CA 1
ATOM 700 C C . GLU A 1 87 ? -21.910 3.860 17.617 1.00 91.12 87 GLU A C 1
ATOM 702 O O . GLU A 1 87 ? -22.990 3.307 17.777 1.00 91.12 87 GLU A O 1
ATOM 707 N N . ILE A 1 88 ? -21.063 4.068 18.633 1.00 91.00 88 ILE A N 1
ATOM 708 C CA . ILE A 1 88 ? -21.321 3.602 20.012 1.00 91.00 88 ILE A CA 1
ATOM 709 C C . ILE A 1 88 ? -22.577 4.257 20.608 1.00 91.00 88 ILE A C 1
ATOM 711 O O . ILE A 1 88 ? -23.316 3.641 21.372 1.00 91.00 88 ILE A O 1
ATOM 715 N N . LYS A 1 89 ? -22.836 5.5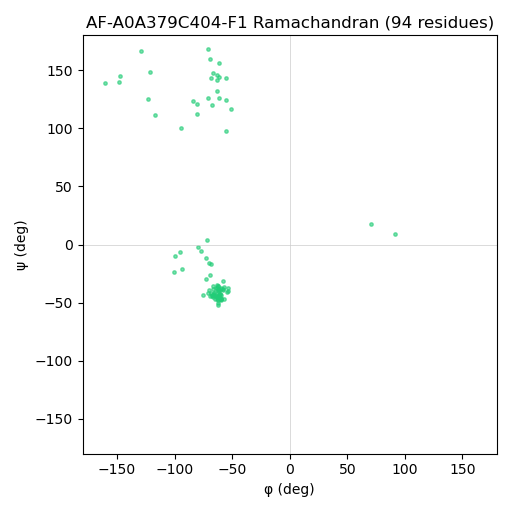25 20.275 1.00 84.06 89 LYS A N 1
ATOM 716 C CA . LYS A 1 89 ? -24.036 6.231 20.739 1.00 84.06 89 LYS A CA 1
ATOM 717 C C . LYS A 1 89 ? -25.312 5.746 20.038 1.00 84.06 89 LYS A C 1
ATOM 719 O O . LYS A 1 89 ? -26.382 5.824 20.632 1.00 84.06 89 LYS A O 1
ATOM 724 N N . ASN A 1 90 ? -25.193 5.284 18.793 1.00 74.94 90 ASN A N 1
ATOM 725 C CA . ASN A 1 90 ? -26.310 4.855 17.952 1.00 74.94 90 ASN A CA 1
ATOM 726 C C . ASN A 1 90 ? -26.508 3.332 17.923 1.00 74.94 90 ASN A C 1
ATOM 728 O O . ASN A 1 90 ? -27.522 2.877 17.394 1.00 74.94 90 ASN A O 1
ATOM 732 N N . SER A 1 91 ? -25.585 2.536 18.470 1.00 58.22 91 SER A N 1
ATOM 733 C CA . SER A 1 91 ? -25.849 1.129 18.758 1.00 58.22 91 SER A CA 1
ATOM 734 C C . SER A 1 91 ? -26.992 1.054 19.772 1.00 58.22 91 SER A C 1
ATOM 736 O O . SER A 1 91 ? -26.900 1.722 20.808 1.00 58.22 91 SER A O 1
ATOM 738 N N . PRO A 1 92 ? -28.075 0.304 19.484 1.00 58.62 92 PRO A N 1
ATOM 739 C CA . PRO A 1 92 ? -29.152 0.124 20.441 1.00 58.62 92 PRO A CA 1
ATOM 740 C C . PRO A 1 92 ? -28.519 -0.416 21.716 1.00 58.62 92 PRO A C 1
ATOM 742 O O . PRO A 1 92 ? -27.779 -1.398 21.676 1.00 58.62 92 PRO A O 1
ATOM 745 N N . GLN A 1 93 ? -28.752 0.277 22.829 1.00 55.38 93 GLN A N 1
ATOM 746 C CA . GLN A 1 93 ? -28.538 -0.320 24.135 1.00 55.38 93 GLN A CA 1
ATOM 747 C C . GLN A 1 93 ? -29.303 -1.643 24.081 1.00 55.38 93 GLN A C 1
ATOM 749 O O . GLN A 1 93 ? -30.501 -1.622 23.805 1.00 55.38 93 GLN A O 1
ATOM 754 N N . GLU A 1 94 ? -28.603 -2.776 24.189 1.00 47.19 94 GLU A N 1
ATOM 755 C CA . GLU A 1 94 ? -29.251 -4.054 24.464 1.00 47.19 94 GLU A CA 1
ATOM 756 C C . GLU A 1 94 ? -30.042 -3.822 25.759 1.00 47.19 94 GLU A C 1
ATOM 758 O O . GLU A 1 94 ? -29.474 -3.720 26.846 1.00 47.19 94 GLU A O 1
ATOM 763 N N . GLU A 1 95 ? -31.335 -3.537 25.595 1.00 43.09 95 GLU A N 1
ATOM 764 C CA . GLU A 1 95 ? -32.314 -3.488 26.665 1.00 43.09 95 GLU A CA 1
ATOM 765 C C . GLU A 1 95 ? -32.485 -4.926 27.172 1.00 43.09 95 GLU A C 1
ATOM 767 O O . GLU A 1 95 ? -32.883 -5.802 26.404 1.00 43.09 95 GLU A O 1
ATOM 772 N N . GLU A 1 96 ? -32.181 -5.087 28.467 1.00 38.88 96 GLU A N 1
ATOM 773 C CA . GLU A 1 96 ? -32.437 -6.222 29.382 1.00 38.88 96 GLU A CA 1
ATOM 774 C C . GLU A 1 96 ? -31.607 -7.514 29.259 1.00 38.88 96 GLU A C 1
ATOM 776 O O . GLU A 1 96 ? -31.760 -8.303 28.300 1.00 38.88 96 GLU A O 1
#

Solvent-accessible surface area (backbone atoms only — not comparable to full-atom values): 5927 Å² total; per-residue (Å²): 135,85,77,78,51,75,72,65,55,47,76,79,37,95,41,71,66,59,50,52,48,52,29,52,57,45,16,50,45,40,71,75,65,48,79,76,93,56,95,70,91,62,83,49,42,57,57,43,27,43,50,28,40,74,73,58,79,49,75,86,76,80,91,68,54,72,68,58,48,52,53,51,52,53,52,55,51,52,54,49,53,50,51,51,51,50,49,65,70,66,47,76,74,85,79,129

Sequence (96 aa):
MNIPSFKELMEKSDSRYELCMLVSKRSRKLVDGQKALVDTDMKKPVSVALEEVMEGKIIFGQEMSDKEYEEKIAVERLELEEKLRNEIKNSPQEEE